Protein AF-A0AAJ0CHD8-F1 (afdb_monomer_lite)

Organism: NCBI:txid1105319

Secondary structure (DSSP, 8-state):
----------------------------------SEEEE--EETTEE--EEEEHHHHHHHHHHHHHS--STTSPPPTT--SEEEP-TT-----STTTSSSPPEEEEE-PPTT------TTS-GGG-TT----EEEEEEE-SS-TT-EEEEEEEEEEEE-TT--EEEEEEE--

Radius of gyration: 28.27 Å; chains: 1; bounding box: 37×67×105 Å

Sequence (172 aa):
MKFLNTLAIFVALSLPALATPIESQDAISLEERTHFVTCKPKLNGKEKHFKVDLAFAQRQAEKAGKIPFGKGYETPKSGFPSRYHKGDHIRWGVHGCDTKSLQYQYPIYWDGKNNKWESDVAADKQKGGHTPLRVVFCKLGDSKKYLRFCGVMTYTEVNDKNEGSGAFVKCN

Foldseek 3Di:
DDDDDDDDDDDDDDDDPPDDDDDDDPPVPPPVPPQWFWAWADEVNHTDTFIAGPVQLVVLQLVQLPDDDDDPDDQFQQNPFDWDDCPLVDDLVDPPPNDPFTKTKDDAHGPPLPAGDDRNAHQCRGPSFDAQKIWMWTDDPPDSPDIGGRAMWGANHAYPRNDHDDGIDGTD

Structure (mmCIF, N/CA/C/O backbone):
data_AF-A0AAJ0CHD8-F1
#
_entry.id   AF-A0AAJ0CHD8-F1
#
loop_
_atom_site.group_PDB
_atom_site.id
_atom_site.type_symbol
_atom_site.label_atom_id
_atom_site.label_alt_id
_atom_site.label_comp_id
_atom_site.label_asym_id
_atom_site.label_entity_id
_atom_site.label_seq_id
_atom_site.pdbx_PDB_ins_code
_atom_site.Cartn_x
_atom_site.Cartn_y
_atom_site.Cartn_z
_atom_site.occupancy
_atom_site.B_iso_or_equiv
_atom_site.auth_seq_id
_atom_site.auth_comp_id
_atom_site.auth_asym_id
_atom_site.auth_atom_id
_atom_site.pdbx_PDB_model_num
ATOM 1 N N . MET A 1 1 ? -16.777 -42.918 -85.422 1.00 38.25 1 MET A N 1
ATOM 2 C CA . MET A 1 1 ? -16.151 -44.166 -84.924 1.00 38.25 1 MET A CA 1
ATOM 3 C C . MET A 1 1 ? -15.302 -43.749 -83.721 1.00 38.25 1 MET A C 1
ATOM 5 O O . MET A 1 1 ? -14.424 -42.932 -83.930 1.00 38.25 1 MET A O 1
ATOM 9 N N . LYS A 1 2 ? -15.716 -43.923 -82.448 1.00 33.59 2 LYS A N 1
ATOM 10 C CA . LYS A 1 2 ? -15.694 -45.155 -81.606 1.00 33.59 2 LYS A CA 1
ATOM 11 C C . LYS A 1 2 ? -14.361 -45.915 -81.792 1.00 33.59 2 LYS A C 1
ATOM 13 O O . LYS A 1 2 ? -14.061 -46.216 -82.937 1.00 33.59 2 LYS A O 1
ATOM 18 N N . PHE A 1 3 ? -13.511 -46.224 -80.808 1.00 38.31 3 PHE A N 1
ATOM 19 C CA . PHE A 1 3 ? -13.647 -46.623 -79.391 1.00 38.31 3 PHE A CA 1
ATOM 20 C C . PHE A 1 3 ? -12.363 -46.196 -78.625 1.00 38.31 3 PHE A C 1
ATOM 22 O O . PHE A 1 3 ? -11.291 -46.211 -79.217 1.00 38.31 3 PHE A O 1
ATOM 29 N N . LEU A 1 4 ? -12.422 -45.595 -77.427 1.00 49.25 4 LEU A N 1
ATOM 30 C CA . LEU A 1 4 ? -12.416 -46.221 -76.085 1.00 49.25 4 LEU A CA 1
ATOM 31 C C . LEU A 1 4 ? -11.316 -47.276 -75.860 1.00 49.25 4 LEU A C 1
ATOM 33 O O . LEU A 1 4 ? -11.405 -48.371 -76.401 1.00 49.25 4 LEU A O 1
ATOM 37 N N . ASN A 1 5 ? -10.378 -46.987 -74.948 1.00 44.81 5 ASN A N 1
ATOM 38 C CA . ASN A 1 5 ? -9.978 -47.980 -73.953 1.00 44.81 5 ASN A CA 1
ATOM 39 C C . ASN A 1 5 ? -9.576 -47.320 -72.625 1.00 44.81 5 ASN A C 1
ATOM 41 O O . ASN A 1 5 ? -8.656 -46.510 -72.541 1.00 44.81 5 ASN A O 1
ATOM 45 N N . THR A 1 6 ? -10.357 -47.671 -71.612 1.00 50.22 6 THR A N 1
ATOM 46 C CA . THR A 1 6 ? -10.391 -47.178 -70.238 1.00 50.22 6 THR A CA 1
ATOM 47 C C . THR A 1 6 ? -9.503 -48.071 -69.375 1.00 50.22 6 THR A C 1
ATOM 49 O O . THR A 1 6 ? -9.638 -49.290 -69.446 1.00 50.22 6 THR A O 1
ATOM 52 N N . LEU A 1 7 ? -8.647 -47.503 -68.522 1.00 47.59 7 LEU A N 1
ATOM 53 C CA . LEU A 1 7 ? -7.997 -48.257 -67.447 1.00 47.59 7 LEU A CA 1
ATOM 54 C C . LEU A 1 7 ? -8.641 -47.850 -66.117 1.00 47.59 7 LEU A C 1
ATOM 56 O O . LEU A 1 7 ? -8.466 -46.729 -65.646 1.00 47.59 7 LEU A O 1
ATOM 60 N N . ALA A 1 8 ? -9.439 -48.754 -65.552 1.00 49.22 8 ALA A N 1
ATOM 61 C CA . ALA A 1 8 ? -10.037 -48.615 -64.232 1.00 49.22 8 ALA A CA 1
ATOM 62 C C . ALA A 1 8 ? -9.062 -49.164 -63.183 1.00 49.22 8 ALA A C 1
ATOM 64 O O . ALA A 1 8 ? -8.691 -50.335 -63.235 1.00 49.22 8 ALA A O 1
ATOM 65 N N . ILE A 1 9 ? -8.652 -48.326 -62.232 1.00 54.56 9 ILE A N 1
ATOM 66 C CA . ILE A 1 9 ? -7.873 -48.747 -61.067 1.00 54.56 9 ILE A CA 1
ATOM 67 C C . ILE A 1 9 ? -8.848 -48.887 -59.895 1.00 54.56 9 ILE A C 1
ATOM 69 O O . ILE A 1 9 ? -9.412 -47.904 -59.421 1.00 54.56 9 ILE A O 1
ATOM 73 N N . PHE A 1 10 ? -9.047 -50.125 -59.443 1.00 44.97 10 PHE A N 1
ATOM 74 C CA . PHE A 1 10 ? -9.648 -50.444 -58.150 1.00 44.97 10 PHE A CA 1
ATOM 75 C C . PHE A 1 10 ? -8.590 -50.233 -57.059 1.00 44.97 10 PHE A C 1
ATOM 77 O O . PHE A 1 10 ? -7.569 -50.918 -57.065 1.00 44.97 10 PHE A O 1
ATOM 84 N N . VAL A 1 11 ? -8.841 -49.341 -56.098 1.00 52.56 11 VAL A N 1
ATOM 85 C CA . VAL A 1 11 ? -8.155 -49.374 -54.797 1.00 52.56 11 VAL A CA 1
ATOM 86 C C . VAL A 1 11 ? -9.203 -49.545 -53.709 1.00 52.56 11 VAL A C 1
ATOM 88 O O . VAL A 1 11 ? -10.196 -48.824 -53.647 1.00 52.56 11 VAL A O 1
ATOM 91 N N . ALA A 1 12 ? -8.974 -50.581 -52.910 1.00 50.16 12 ALA A N 1
ATOM 92 C CA . ALA A 1 12 ? -9.818 -51.069 -51.841 1.00 50.16 12 ALA A CA 1
ATOM 93 C C . ALA A 1 12 ? -9.919 -50.100 -50.650 1.00 50.16 12 ALA A C 1
ATOM 95 O O . ALA A 1 12 ? -9.017 -49.314 -50.368 1.00 50.16 12 ALA A O 1
ATOM 96 N N . LEU A 1 13 ? -11.043 -50.230 -49.946 1.00 51.62 13 LEU A N 1
ATOM 97 C CA . LEU A 1 13 ? -11.404 -49.582 -48.690 1.00 51.62 13 LEU A CA 1
ATOM 98 C C . LEU A 1 13 ? -10.359 -49.764 -47.580 1.00 51.62 13 LEU A C 1
ATOM 100 O O . LEU A 1 13 ? -9.977 -50.885 -47.251 1.00 51.62 13 LEU A O 1
ATOM 104 N N . SER A 1 14 ? -10.077 -48.674 -46.873 1.00 51.19 14 SER A N 1
ATOM 105 C CA . SER A 1 14 ? -9.854 -48.697 -45.427 1.00 51.19 14 SER A CA 1
ATOM 106 C C . SER A 1 14 ? -10.392 -47.395 -44.826 1.00 51.19 14 SER A C 1
ATOM 108 O O . SER A 1 14 ? -9.889 -46.306 -45.082 1.00 51.19 14 SER A O 1
ATOM 110 N N . LEU A 1 15 ? -11.481 -47.499 -44.062 1.00 57.16 15 LEU A N 1
ATOM 111 C CA . LEU A 1 15 ? -11.950 -46.427 -43.185 1.00 57.16 15 LEU A CA 1
ATOM 112 C C . LEU A 1 15 ? -11.022 -46.371 -41.966 1.00 57.16 15 LEU A C 1
ATOM 114 O O . LEU A 1 15 ? -10.934 -47.370 -41.250 1.00 57.16 15 LEU A O 1
ATOM 118 N N . PRO A 1 16 ? -10.435 -45.221 -41.618 1.00 54.66 16 PRO A N 1
ATOM 119 C CA . PRO A 1 16 ? -10.231 -44.888 -40.228 1.00 54.66 16 PRO A CA 1
ATOM 120 C C . PRO A 1 16 ? -11.536 -44.264 -39.732 1.00 54.66 16 PRO A C 1
ATOM 122 O O . PRO A 1 16 ? -11.879 -43.131 -40.075 1.00 54.66 16 PRO A O 1
ATOM 125 N N . ALA A 1 17 ? -12.272 -45.019 -38.917 1.00 56.25 17 ALA A N 1
ATOM 126 C CA . ALA A 1 17 ? -13.193 -44.440 -37.956 1.00 56.25 17 ALA A CA 1
ATOM 127 C C . ALA A 1 17 ? -12.373 -43.510 -37.050 1.00 56.25 17 ALA A C 1
ATOM 129 O O . ALA A 1 17 ? -11.727 -43.962 -36.105 1.00 56.25 17 ALA A O 1
ATOM 130 N N . LEU A 1 18 ? -12.335 -42.217 -37.370 1.00 50.53 18 LEU A N 1
ATOM 131 C CA . LEU A 1 18 ? -11.818 -41.227 -36.440 1.00 50.53 18 LEU A CA 1
ATOM 132 C C . LEU A 1 18 ? -12.895 -41.008 -35.389 1.00 50.53 18 LEU A C 1
ATOM 134 O O . LEU A 1 18 ? -13.858 -40.267 -35.577 1.00 50.53 18 LEU A O 1
ATOM 138 N N . ALA A 1 19 ? -12.716 -41.759 -34.306 1.00 54.00 19 ALA A N 1
ATOM 139 C CA . ALA A 1 19 ? -13.346 -41.555 -33.025 1.00 54.00 19 ALA A CA 1
ATOM 140 C C . ALA A 1 19 ?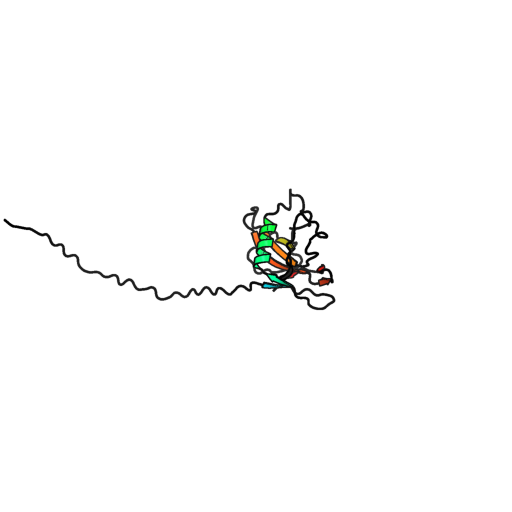 -13.407 -40.056 -32.704 1.00 54.00 19 ALA A C 1
ATOM 142 O O . ALA A 1 19 ? -12.397 -39.352 -32.690 1.00 54.00 19 ALA A O 1
ATOM 143 N N . THR A 1 20 ? -14.619 -39.581 -32.441 1.00 51.31 20 THR A N 1
ATOM 144 C CA . THR A 1 20 ? -14.853 -38.344 -31.705 1.00 51.31 20 THR A CA 1
ATOM 145 C C . THR A 1 20 ? -14.074 -38.406 -30.390 1.00 51.31 20 THR A C 1
ATOM 147 O O . THR A 1 20 ? -14.227 -39.398 -29.670 1.00 51.31 20 THR A O 1
ATOM 150 N N . PRO A 1 21 ? -13.291 -37.385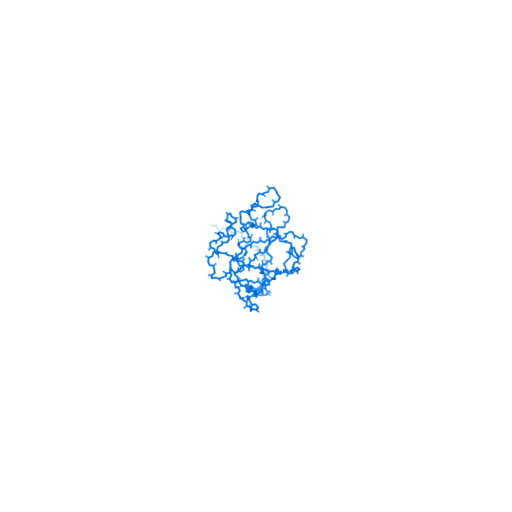 -30.009 1.00 47.31 21 PRO A N 1
ATOM 151 C CA . PRO A 1 21 ? -12.867 -37.282 -28.629 1.00 47.31 21 PRO A CA 1
ATOM 152 C C . PRO A 1 21 ? -14.097 -36.895 -27.802 1.00 47.31 21 PRO A C 1
ATOM 154 O O . PRO A 1 21 ? -14.549 -35.751 -27.821 1.00 47.31 21 PRO A O 1
ATOM 157 N N . ILE A 1 22 ? -14.662 -37.885 -27.111 1.00 46.78 22 ILE A N 1
ATOM 158 C CA . ILE A 1 22 ? -15.452 -37.650 -25.909 1.00 46.78 22 ILE A CA 1
ATOM 159 C C . ILE A 1 22 ? -14.440 -37.410 -24.787 1.00 46.78 22 ILE A C 1
ATOM 161 O O . ILE A 1 22 ? -13.652 -38.289 -24.458 1.00 46.78 22 ILE A O 1
ATOM 165 N N . GLU A 1 23 ? -14.496 -36.189 -24.261 1.00 47.12 23 GLU A N 1
ATOM 166 C CA . GLU A 1 23 ? -14.253 -35.844 -22.861 1.00 47.12 23 GLU A CA 1
ATOM 167 C C . GLU A 1 23 ? -12.850 -36.128 -22.293 1.00 47.12 23 GLU A C 1
ATOM 169 O O . GLU A 1 23 ? -12.541 -37.202 -21.788 1.00 47.12 23 GLU A O 1
ATOM 174 N N . SER A 1 24 ? -12.036 -35.075 -22.218 1.00 42.00 24 SER A N 1
ATOM 175 C CA . SER A 1 24 ? -11.289 -34.833 -20.986 1.00 42.00 24 SER A CA 1
ATOM 176 C C . SER A 1 24 ? -11.805 -33.538 -20.380 1.00 42.00 24 SER A C 1
ATOM 178 O O . SER A 1 24 ? -11.574 -32.443 -20.896 1.00 42.00 24 SER A O 1
ATOM 180 N N . GLN A 1 25 ? -12.546 -33.708 -19.292 1.00 49.00 25 GLN A N 1
ATOM 181 C CA . GLN A 1 25 ? -12.747 -32.711 -18.260 1.00 49.00 25 GLN A CA 1
ATOM 182 C C . GLN A 1 25 ? -11.391 -32.114 -17.882 1.00 49.00 25 GLN A C 1
ATOM 184 O O . GLN A 1 25 ? -10.663 -32.672 -17.077 1.00 49.00 25 GLN A O 1
ATOM 189 N N . ASP A 1 26 ? -11.085 -30.955 -18.438 1.00 38.25 26 ASP A N 1
ATOM 190 C CA . ASP A 1 26 ? -10.488 -29.897 -17.646 1.00 38.25 26 ASP A CA 1
ATOM 191 C C . ASP A 1 26 ? -11.514 -28.773 -17.641 1.00 38.25 26 ASP A C 1
ATOM 193 O O . ASP A 1 26 ? -11.373 -27.724 -18.271 1.00 38.25 26 ASP A O 1
ATOM 197 N N . ALA A 1 27 ? -12.585 -29.003 -16.878 1.00 42.91 27 ALA A N 1
ATOM 198 C CA . ALA A 1 27 ? -13.131 -27.914 -16.099 1.00 42.91 27 ALA A CA 1
ATOM 199 C C . ALA A 1 27 ? -11.975 -27.439 -15.214 1.00 42.91 27 ALA A C 1
ATOM 201 O O . ALA A 1 27 ? -11.823 -27.861 -14.069 1.00 42.91 27 ALA A O 1
ATOM 202 N N . ILE A 1 28 ? -11.122 -26.578 -15.777 1.00 41.75 28 ILE A N 1
ATOM 203 C CA . ILE A 1 28 ? -10.389 -25.608 -14.994 1.00 41.75 28 ILE A CA 1
ATOM 204 C C . ILE A 1 28 ? -11.514 -24.926 -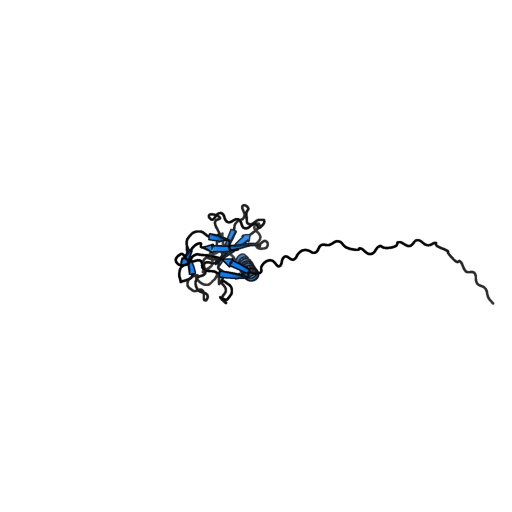14.246 1.00 41.75 28 ILE A C 1
ATOM 206 O O . ILE A 1 28 ? -12.259 -24.125 -14.813 1.00 41.75 28 ILE A O 1
ATOM 210 N N . SER A 1 29 ? -11.696 -25.344 -12.998 1.00 41.22 29 SER A N 1
ATOM 211 C CA . SER A 1 29 ? -12.345 -24.540 -11.999 1.00 41.22 29 SER A CA 1
ATOM 212 C C . SER A 1 29 ? -11.584 -23.224 -12.061 1.00 41.22 29 SER A C 1
ATOM 214 O O . SER A 1 29 ? -10.520 -23.057 -11.462 1.00 41.22 29 SER A O 1
ATOM 216 N N . LEU A 1 30 ? -12.085 -22.296 -12.879 1.00 42.81 30 LEU A N 1
ATOM 217 C CA . LEU A 1 30 ? -12.021 -20.884 -12.597 1.00 42.81 30 LEU A CA 1
ATOM 218 C C . LEU A 1 30 ? -12.770 -20.769 -11.275 1.00 42.81 30 LEU A C 1
ATOM 220 O O . LEU A 1 30 ? -13.922 -20.352 -11.237 1.00 42.81 30 LEU A O 1
ATOM 224 N N . GLU A 1 31 ? -12.119 -21.203 -10.189 1.00 43.31 31 GLU A N 1
ATOM 225 C CA . GLU A 1 31 ? -12.363 -20.636 -8.887 1.00 43.31 31 GLU A CA 1
ATOM 226 C C . GLU A 1 31 ? -12.341 -19.149 -9.170 1.00 43.31 31 GLU A C 1
ATOM 228 O O . GLU A 1 31 ? -11.322 -18.597 -9.607 1.00 43.31 31 GLU A O 1
ATOM 233 N N . GLU A 1 32 ? -13.518 -18.548 -9.072 1.00 47.03 32 GLU A N 1
ATOM 234 C CA . GLU A 1 32 ? -13.712 -17.123 -9.113 1.00 47.03 32 GLU A CA 1
ATOM 235 C C . GLU A 1 32 ? -12.842 -16.580 -7.987 1.00 47.03 32 GLU A C 1
ATOM 237 O O . GLU A 1 32 ? -13.242 -16.534 -6.825 1.00 47.03 32 GLU A O 1
ATOM 242 N N . ARG A 1 33 ? -11.573 -16.307 -8.317 1.00 56.75 33 ARG A N 1
ATOM 243 C CA . ARG A 1 33 ? -10.583 -15.803 -7.380 1.00 56.75 33 ARG A CA 1
ATOM 244 C C . ARG A 1 33 ? -11.217 -14.559 -6.816 1.00 56.75 33 ARG A C 1
ATOM 246 O O . ARG A 1 33 ? -11.473 -13.622 -7.571 1.00 56.75 33 ARG A O 1
ATOM 253 N N . THR A 1 34 ? -11.532 -14.599 -5.527 1.00 59.62 34 THR A N 1
ATOM 254 C CA . THR A 1 34 ? -12.242 -13.541 -4.825 1.00 59.62 34 THR A CA 1
ATOM 255 C C . THR A 1 34 ? -11.652 -12.208 -5.253 1.00 59.62 34 THR A C 1
ATOM 257 O O . THR A 1 34 ? -10.489 -11.913 -4.989 1.00 59.62 34 THR A O 1
ATOM 260 N N . HIS A 1 35 ? -12.445 -11.409 -5.971 1.00 85.88 35 HIS A N 1
ATOM 261 C CA . HIS A 1 35 ? -11.989 -10.139 -6.540 1.00 85.88 35 HIS A CA 1
ATOM 262 C C . HIS A 1 35 ? -11.529 -9.159 -5.453 1.00 85.88 35 HIS A C 1
ATOM 264 O O . HIS A 1 35 ? -10.831 -8.187 -5.736 1.00 85.88 35 HIS A O 1
ATOM 270 N N . PHE A 1 36 ? -11.907 -9.428 -4.202 1.00 94.81 36 PHE A N 1
ATOM 271 C CA . PHE A 1 36 ? -11.650 -8.584 -3.059 1.00 94.81 36 PHE A CA 1
ATOM 272 C C . PHE A 1 36 ? -10.999 -9.349 -1.912 1.00 94.81 36 PHE A C 1
ATOM 274 O O . PHE A 1 36 ? -11.324 -10.507 -1.667 1.00 94.81 36 PHE A O 1
ATOM 281 N N . VAL A 1 37 ? -10.163 -8.641 -1.157 1.00 96.25 37 VAL A N 1
ATOM 282 C CA . VAL A 1 37 ? -9.711 -9.036 0.185 1.00 96.25 37 VAL A CA 1
ATOM 283 C C . VAL A 1 37 ? -10.196 -8.022 1.209 1.00 96.25 37 VAL A C 1
ATOM 285 O O . VAL A 1 37 ? -10.467 -6.863 0.879 1.00 96.25 37 VAL A O 1
ATOM 288 N N . THR A 1 38 ? -10.278 -8.437 2.464 1.00 97.75 38 THR A N 1
ATOM 289 C CA . THR A 1 38 ? -10.630 -7.588 3.596 1.00 97.75 38 THR A CA 1
ATOM 290 C C . THR A 1 38 ? -9.434 -7.440 4.528 1.00 97.75 38 THR A C 1
ATOM 292 O O . THR A 1 38 ? -8.913 -8.397 5.100 1.00 97.75 38 THR A O 1
ATOM 295 N N . CYS A 1 39 ? -8.999 -6.201 4.714 1.00 98.06 39 CYS A N 1
ATOM 296 C CA . CYS A 1 39 ? -7.999 -5.840 5.706 1.00 98.06 39 CYS A CA 1
ATOM 297 C C . CYS A 1 39 ? -8.702 -5.460 7.012 1.00 98.06 39 CYS A C 1
ATOM 299 O O . CYS A 1 39 ? -9.652 -4.672 6.991 1.00 98.06 39 CYS A O 1
ATOM 301 N N . LYS A 1 40 ? -8.233 -6.012 8.134 1.00 97.81 40 LYS A N 1
ATOM 302 C CA . LYS A 1 40 ? -8.906 -5.928 9.438 1.00 97.81 40 LYS A CA 1
ATOM 303 C C . LYS A 1 40 ? -8.007 -5.330 10.530 1.00 97.81 40 LYS A C 1
ATOM 305 O O . LYS A 1 40 ? -7.647 -6.038 11.469 1.00 97.81 40 LYS A O 1
ATOM 310 N N . PRO A 1 41 ? -7.571 -4.065 10.407 1.00 97.81 41 PRO A N 1
ATOM 311 C CA . PRO A 1 41 ? -6.887 -3.403 11.507 1.00 97.81 41 PRO A CA 1
ATOM 312 C C . PRO A 1 41 ? -7.845 -3.131 12.668 1.00 97.81 41 PRO A C 1
ATOM 314 O O . PRO A 1 41 ? -9.069 -3.114 12.506 1.00 97.81 41 PRO A O 1
ATOM 317 N N . LYS A 1 42 ? -7.283 -2.832 13.832 1.00 98.12 42 LYS A N 1
ATOM 318 C CA . LYS A 1 42 ? -8.020 -2.300 14.974 1.00 98.12 42 LYS A CA 1
ATOM 319 C C . LYS A 1 42 ? -8.012 -0.771 14.952 1.00 98.12 42 LYS A C 1
ATOM 321 O O . LYS A 1 42 ? -6.987 -0.147 14.715 1.00 98.12 42 LYS A O 1
ATOM 326 N N . LEU A 1 43 ? -9.174 -0.175 15.187 1.00 96.69 43 LEU A N 1
ATOM 327 C CA . LEU A 1 43 ? -9.378 1.241 15.464 1.00 96.69 43 LEU A CA 1
ATOM 328 C C . LEU A 1 43 ? -9.903 1.354 16.891 1.00 96.69 43 LEU A C 1
ATOM 330 O O . LEU A 1 43 ? -11.006 0.885 17.179 1.00 96.69 43 LEU A O 1
ATOM 334 N N . ASN A 1 44 ? -9.125 1.964 17.785 1.00 91.62 44 ASN A N 1
ATOM 335 C CA . ASN A 1 44 ? -9.494 2.121 19.197 1.00 91.62 44 ASN A CA 1
ATOM 336 C C . ASN A 1 44 ? -9.928 0.780 19.832 1.00 91.62 44 ASN A C 1
ATOM 338 O O . ASN A 1 44 ? -10.952 0.687 20.509 1.00 91.62 44 ASN A O 1
ATOM 342 N N . GLY A 1 45 ? -9.182 -0.290 19.530 1.00 90.44 45 GLY A N 1
ATOM 343 C CA . GLY A 1 45 ? -9.445 -1.652 20.006 1.00 90.44 45 GLY A CA 1
ATOM 344 C C . GLY A 1 45 ? -10.570 -2.409 19.288 1.00 90.44 45 GLY A C 1
ATOM 345 O O . GLY A 1 45 ? -10.744 -3.600 19.546 1.00 90.44 45 GLY A O 1
ATOM 346 N N . LYS A 1 46 ? -11.313 -1.774 18.373 1.00 96.00 46 LYS A N 1
ATOM 347 C CA . LYS A 1 46 ? -12.390 -2.408 17.594 1.00 96.00 46 LYS A CA 1
ATOM 348 C C . LYS A 1 46 ? -11.933 -2.738 16.181 1.00 96.00 46 LYS A C 1
ATOM 350 O O . LYS A 1 46 ? -11.245 -1.944 15.554 1.00 96.00 46 LYS A O 1
ATOM 355 N N . GLU A 1 47 ? -12.343 -3.886 15.656 1.00 97.00 47 GLU A N 1
ATOM 356 C CA . GLU A 1 47 ? -12.029 -4.259 14.275 1.00 97.00 47 GLU A CA 1
ATOM 357 C C . GLU A 1 47 ? -12.680 -3.277 13.283 1.00 97.00 47 GLU A C 1
ATOM 359 O O . GLU A 1 47 ? -13.871 -2.976 13.372 1.00 97.00 47 GLU A O 1
ATOM 364 N N . LYS A 1 48 ? -11.888 -2.773 12.335 1.00 96.50 48 LYS A N 1
ATOM 365 C CA . LYS A 1 48 ? -12.319 -1.923 11.221 1.00 96.50 48 LYS A CA 1
ATOM 366 C C . LYS A 1 48 ? -12.062 -2.661 9.920 1.00 96.50 48 LYS A C 1
ATOM 368 O O . LYS A 1 48 ? -11.022 -3.287 9.770 1.00 96.50 48 LYS A O 1
ATOM 373 N N . HIS A 1 49 ? -12.988 -2.593 8.968 1.00 97.06 49 HIS A N 1
ATOM 374 C CA . HIS A 1 49 ? -12.866 -3.334 7.710 1.00 97.06 49 HIS A CA 1
ATOM 375 C C . HIS A 1 49 ? -12.535 -2.405 6.555 1.00 97.06 49 HIS A C 1
ATOM 377 O O . HIS A 1 49 ? -13.238 -1.428 6.301 1.00 97.06 49 HIS A O 1
ATOM 383 N N . PHE A 1 50 ? -11.486 -2.752 5.820 1.00 97.56 50 PHE A N 1
ATOM 384 C CA . PHE A 1 50 ? -11.177 -2.152 4.533 1.00 97.56 50 PHE A CA 1
ATOM 385 C C . PHE A 1 50 ? -11.277 -3.222 3.453 1.00 97.56 50 PHE A C 1
ATOM 387 O O . PHE A 1 50 ? -10.462 -4.142 3.407 1.00 97.56 50 PHE A O 1
ATOM 394 N N . LYS A 1 51 ? -12.271 -3.094 2.577 1.00 97.56 51 LYS A N 1
ATOM 395 C CA . LYS A 1 51 ? -12.427 -3.957 1.404 1.00 97.56 51 LYS A CA 1
ATOM 396 C C . LYS A 1 51 ? -11.494 -3.476 0.296 1.00 97.56 51 LYS A C 1
ATOM 398 O O . LYS A 1 51 ? -11.442 -2.283 0.026 1.00 97.56 51 LYS A O 1
ATOM 403 N N . VAL A 1 52 ? -10.753 -4.363 -0.352 1.00 97.69 52 VAL A N 1
ATOM 404 C CA . VAL A 1 52 ? -9.757 -3.994 -1.368 1.00 97.69 52 VAL A CA 1
ATOM 405 C C . VAL A 1 52 ? -9.957 -4.830 -2.616 1.00 97.69 52 VAL A C 1
ATOM 407 O O . VAL A 1 52 ? -9.877 -6.047 -2.534 1.00 97.69 52 VAL A O 1
ATOM 410 N N . ASP A 1 53 ? -10.160 -4.176 -3.761 1.00 96.00 53 ASP A N 1
ATOM 411 C CA . ASP A 1 53 ? -10.137 -4.815 -5.082 1.00 96.00 53 ASP A CA 1
ATOM 412 C C . ASP A 1 53 ? -8.698 -5.255 -5.419 1.00 96.00 53 ASP A C 1
ATOM 414 O O . ASP A 1 53 ? -7.784 -4.427 -5.541 1.00 96.00 53 ASP A O 1
ATOM 418 N N . LEU A 1 54 ? -8.489 -6.565 -5.568 1.00 95.19 54 LEU A N 1
ATOM 419 C CA . LEU A 1 54 ? -7.189 -7.149 -5.892 1.00 95.19 54 LEU A CA 1
ATOM 420 C C . LEU A 1 54 ? -6.707 -6.765 -7.292 1.00 95.19 54 LEU A C 1
ATOM 422 O O . LEU A 1 54 ? -5.509 -6.541 -7.475 1.00 95.19 54 LEU A O 1
ATOM 426 N N . ALA A 1 55 ? -7.604 -6.625 -8.269 1.00 93.94 55 ALA A N 1
ATOM 427 C CA . ALA A 1 55 ? -7.236 -6.188 -9.610 1.00 93.94 55 ALA A CA 1
ATOM 428 C C . ALA A 1 55 ? -6.763 -4.728 -9.585 1.00 93.94 55 ALA A C 1
ATOM 430 O O . ALA A 1 55 ? -5.769 -4.376 -10.229 1.00 93.94 55 ALA A O 1
ATOM 431 N N . PHE A 1 56 ? -7.424 -3.869 -8.805 1.00 94.69 56 PHE A N 1
ATOM 432 C CA . PHE A 1 56 ? -6.939 -2.512 -8.556 1.00 94.69 56 PHE A CA 1
ATOM 433 C C . PHE A 1 56 ? -5.571 -2.511 -7.868 1.00 94.69 56 PHE A C 1
ATOM 435 O O . PHE A 1 56 ? -4.658 -1.834 -8.352 1.00 94.69 56 PHE A O 1
ATOM 442 N N . ALA A 1 57 ? -5.405 -3.281 -6.791 1.00 96.44 57 ALA A N 1
ATOM 443 C CA . ALA A 1 57 ? -4.142 -3.376 -6.064 1.00 96.44 57 ALA A CA 1
ATOM 444 C C . ALA A 1 57 ? -2.997 -3.852 -6.973 1.00 96.44 57 ALA A C 1
ATOM 446 O O . ALA A 1 57 ? -1.921 -3.249 -6.978 1.00 96.44 57 ALA A O 1
ATOM 447 N N . GLN A 1 58 ? -3.241 -4.865 -7.807 1.00 95.19 58 GLN A N 1
ATOM 448 C CA . GLN A 1 58 ? -2.271 -5.353 -8.782 1.00 95.19 58 GLN A CA 1
ATOM 449 C C . GLN A 1 58 ? -1.881 -4.264 -9.792 1.00 95.19 58 GLN A C 1
ATOM 451 O O . GLN A 1 58 ? -0.690 -4.024 -9.992 1.00 95.19 58 GLN A O 1
ATOM 456 N N . ARG A 1 59 ? -2.848 -3.527 -10.359 1.00 94.56 59 ARG A N 1
ATOM 457 C CA . ARG A 1 59 ? -2.552 -2.393 -11.258 1.00 94.56 59 ARG A CA 1
ATOM 458 C C . ARG A 1 59 ? -1.718 -1.309 -10.568 1.00 94.56 59 ARG A C 1
ATOM 460 O O . ARG A 1 59 ? -0.835 -0.726 -11.199 1.00 94.56 59 ARG A O 1
ATOM 467 N N . GLN A 1 60 ? -1.969 -1.031 -9.284 1.00 95.88 60 GLN A N 1
ATOM 468 C CA . GLN A 1 60 ? -1.146 -0.087 -8.518 1.00 95.88 60 GLN A CA 1
ATOM 469 C C . GLN A 1 60 ? 0.282 -0.613 -8.319 1.00 95.88 60 GLN A C 1
ATOM 471 O O . GLN A 1 60 ? 1.226 0.150 -8.505 1.00 95.88 60 GLN A O 1
ATOM 476 N N . ALA A 1 61 ? 0.466 -1.902 -8.019 1.00 94.50 61 ALA A N 1
ATOM 477 C CA . ALA A 1 61 ? 1.793 -2.512 -7.910 1.00 94.50 61 ALA A CA 1
ATOM 478 C C . ALA A 1 61 ? 2.568 -2.478 -9.234 1.00 94.50 61 ALA A C 1
ATOM 480 O O . ALA A 1 61 ? 3.753 -2.148 -9.252 1.00 94.50 61 ALA A O 1
ATOM 481 N N . GLU A 1 62 ? 1.906 -2.770 -10.353 1.00 92.94 62 GLU A N 1
ATOM 482 C CA . GLU A 1 62 ? 2.507 -2.700 -11.688 1.00 92.94 62 GLU A CA 1
ATOM 483 C C . GLU A 1 62 ? 2.923 -1.271 -12.049 1.00 92.94 62 GLU A C 1
ATOM 485 O O . GLU A 1 62 ? 4.026 -1.056 -12.559 1.00 92.94 62 GLU A O 1
ATOM 490 N N . LYS A 1 63 ? 2.071 -0.279 -11.756 1.00 92.75 63 LYS A N 1
ATOM 491 C CA . LYS A 1 63 ? 2.409 1.140 -11.932 1.00 92.75 63 LYS A CA 1
ATOM 492 C C . LYS A 1 63 ? 3.594 1.523 -11.046 1.00 92.75 63 LYS A C 1
ATOM 494 O O . LYS A 1 63 ? 4.548 2.122 -11.538 1.00 92.75 63 LYS A O 1
ATOM 499 N N . ALA A 1 64 ? 3.564 1.134 -9.774 1.00 93.00 64 ALA A N 1
ATOM 500 C CA . ALA A 1 64 ? 4.617 1.436 -8.816 1.00 93.00 64 ALA A CA 1
ATOM 501 C C . ALA A 1 64 ? 5.959 0.809 -9.211 1.00 93.00 64 ALA A C 1
ATOM 503 O O . ALA A 1 64 ? 6.996 1.462 -9.153 1.00 93.00 64 ALA A O 1
ATOM 504 N N . GLY A 1 65 ? 5.961 -0.437 -9.683 1.00 90.19 65 GLY A N 1
ATOM 505 C CA . GLY A 1 65 ? 7.179 -1.131 -10.090 1.00 90.19 65 GLY A CA 1
ATOM 506 C C . GLY A 1 65 ? 7.880 -0.527 -11.313 1.00 90.19 65 GLY A C 1
ATOM 507 O O . GLY A 1 65 ? 9.082 -0.748 -11.479 1.00 90.19 65 GLY A O 1
ATOM 508 N N . LYS A 1 66 ? 7.163 0.261 -12.128 1.00 89.12 66 LYS A N 1
ATOM 509 C CA . LYS A 1 66 ? 7.716 1.023 -13.263 1.00 89.12 66 LYS A CA 1
ATOM 510 C C . LYS A 1 66 ? 8.382 2.335 -12.842 1.00 89.12 66 LYS A C 1
ATOM 512 O O . LYS A 1 66 ? 9.181 2.869 -13.612 1.00 89.12 66 LYS A O 1
ATOM 517 N N . ILE A 1 67 ? 8.086 2.840 -11.642 1.00 89.38 67 ILE A N 1
ATOM 518 C CA . ILE A 1 67 ? 8.709 4.056 -11.117 1.00 89.38 67 ILE A CA 1
ATOM 519 C C . ILE A 1 67 ? 10.217 3.795 -10.940 1.00 89.38 67 ILE A C 1
ATOM 521 O O . ILE A 1 67 ? 10.611 2.710 -10.498 1.00 89.38 67 ILE A O 1
ATOM 525 N N . PRO A 1 68 ? 11.092 4.743 -11.302 1.00 84.50 68 PRO A N 1
ATOM 526 C CA . PRO A 1 68 ? 12.500 4.680 -10.934 1.00 84.50 68 PRO A CA 1
ATOM 527 C C . PRO A 1 68 ? 12.659 4.969 -9.432 1.00 84.50 68 PRO A C 1
ATOM 529 O O . PRO A 1 68 ? 12.306 6.047 -8.973 1.00 84.50 68 PRO A O 1
ATOM 532 N N . PHE A 1 69 ? 13.140 3.996 -8.656 1.00 81.50 69 PHE A N 1
ATOM 533 C CA . PHE A 1 69 ? 13.396 4.140 -7.218 1.00 81.50 69 PHE A CA 1
ATOM 534 C C . PHE A 1 69 ? 14.462 3.132 -6.759 1.00 81.50 69 PHE A C 1
ATOM 536 O O . PHE A 1 69 ? 14.608 2.060 -7.360 1.00 81.50 69 PHE A O 1
ATOM 543 N N . GLY A 1 70 ? 15.184 3.443 -5.679 1.00 73.94 70 GLY A N 1
ATOM 544 C CA . GLY A 1 70 ? 16.264 2.608 -5.139 1.00 73.94 70 GLY A CA 1
ATOM 545 C C . GLY A 1 70 ? 17.661 3.126 -5.498 1.00 73.94 70 GLY A C 1
ATOM 546 O O . GLY A 1 70 ? 17.841 4.312 -5.747 1.00 73.94 70 GLY A O 1
ATOM 547 N N . LYS A 1 71 ? 18.674 2.248 -5.494 1.00 70.44 71 LYS A N 1
ATOM 548 C CA . LYS A 1 71 ? 20.081 2.643 -5.693 1.00 70.44 71 LYS A CA 1
ATOM 549 C C . LYS A 1 71 ? 20.262 3.379 -7.029 1.00 70.44 71 LYS A C 1
ATOM 551 O O . LYS A 1 71 ? 19.958 2.819 -8.078 1.00 70.44 71 LYS A O 1
ATOM 556 N N . GLY A 1 72 ? 20.782 4.606 -6.968 1.00 76.44 72 GLY A N 1
ATOM 557 C CA . GLY A 1 72 ? 21.028 5.451 -8.143 1.00 76.44 72 GLY A CA 1
ATOM 558 C C . GLY A 1 72 ? 19.812 6.236 -8.646 1.00 76.44 72 GLY A C 1
ATOM 559 O O . GLY A 1 72 ? 19.911 6.873 -9.687 1.00 76.44 72 GLY A O 1
ATOM 560 N N . TYR A 1 73 ? 18.688 6.208 -7.925 1.00 80.50 73 TYR A N 1
ATOM 561 C CA . TYR A 1 73 ? 17.502 7.010 -8.221 1.00 80.50 73 TYR A CA 1
ATOM 562 C C . TYR A 1 73 ? 17.105 7.839 -7.004 1.00 80.50 73 TYR A C 1
ATOM 564 O O . TYR A 1 73 ? 17.267 7.400 -5.864 1.00 80.50 73 TYR A O 1
ATOM 572 N N . GLU A 1 74 ? 16.546 9.021 -7.249 1.00 85.25 74 GLU A N 1
ATOM 573 C CA . GLU A 1 74 ? 15.943 9.823 -6.191 1.00 85.25 74 GLU A CA 1
ATOM 574 C C . GLU A 1 74 ? 14.744 9.091 -5.580 1.00 85.25 74 GLU A C 1
ATOM 576 O O . GLU A 1 74 ? 13.968 8.419 -6.269 1.00 85.25 74 GLU A O 1
ATOM 581 N N . THR A 1 75 ? 14.589 9.214 -4.263 1.00 86.50 75 THR A N 1
ATOM 582 C CA . THR A 1 75 ? 13.396 8.717 -3.579 1.00 86.50 75 THR A CA 1
ATOM 583 C C . THR A 1 75 ? 12.188 9.532 -4.046 1.00 86.50 75 THR A C 1
ATOM 585 O O . THR A 1 75 ? 12.254 10.763 -4.023 1.00 86.50 75 THR A O 1
ATOM 588 N N . PRO A 1 76 ? 11.068 8.894 -4.437 1.00 92.56 76 PRO A N 1
ATOM 589 C CA . PRO A 1 76 ? 9.863 9.627 -4.806 1.00 92.56 76 PRO A CA 1
ATOM 590 C C . PRO A 1 76 ? 9.405 10.561 -3.680 1.00 92.56 76 PRO A C 1
ATOM 592 O O . PRO A 1 76 ? 9.533 10.216 -2.506 1.00 92.56 76 PRO A O 1
ATOM 595 N N . LYS A 1 77 ? 8.807 11.708 -4.022 1.00 94.81 77 LYS A N 1
ATOM 596 C CA . LYS A 1 77 ? 8.344 12.716 -3.044 1.00 94.81 77 LYS A CA 1
ATOM 597 C C . LYS A 1 77 ? 7.392 12.146 -1.989 1.00 94.81 77 LYS A C 1
ATOM 599 O O . LYS A 1 77 ? 7.408 12.585 -0.845 1.00 94.81 77 LYS A O 1
ATOM 604 N N . SER A 1 78 ? 6.583 11.155 -2.358 1.00 95.31 78 SER A N 1
ATOM 605 C CA . SER A 1 78 ? 5.684 10.462 -1.428 1.00 95.31 78 SER A CA 1
ATOM 606 C C . SER A 1 78 ? 6.394 9.529 -0.437 1.00 95.31 78 SER A C 1
ATOM 608 O O . SER A 1 78 ? 5.757 9.021 0.482 1.00 95.31 78 SER A O 1
ATOM 610 N N . GLY A 1 79 ? 7.678 9.236 -0.656 1.00 94.25 79 GLY A N 1
ATOM 611 C CA . GLY A 1 79 ? 8.424 8.171 0.014 1.00 94.25 79 GLY A CA 1
ATOM 612 C C . GLY A 1 79 ? 8.160 6.769 -0.548 1.00 94.25 79 GLY A C 1
ATOM 613 O O . GLY A 1 79 ? 8.765 5.810 -0.074 1.00 94.25 79 GLY A O 1
ATOM 614 N N . PHE A 1 80 ? 7.280 6.624 -1.549 1.00 95.06 80 PHE A N 1
ATOM 615 C CA . PHE A 1 80 ? 6.862 5.336 -2.107 1.00 95.06 80 PHE A CA 1
ATOM 616 C C . PHE A 1 80 ? 6.939 5.279 -3.643 1.00 95.06 80 PHE A C 1
ATOM 618 O O . PHE A 1 80 ? 6.701 6.286 -4.313 1.00 95.06 80 PHE A O 1
ATOM 625 N N . PRO A 1 81 ? 7.163 4.088 -4.234 1.00 93.69 81 PRO A N 1
ATOM 626 C CA . PRO A 1 81 ? 7.369 2.788 -3.580 1.00 93.69 81 PRO A CA 1
ATOM 627 C C . PRO A 1 81 ? 8.669 2.715 -2.776 1.00 93.69 81 PRO A C 1
ATOM 629 O O . PRO A 1 81 ? 9.663 3.353 -3.111 1.00 93.69 81 PRO A O 1
ATOM 632 N N . SER A 1 82 ? 8.647 1.921 -1.709 1.00 91.94 82 SER A N 1
ATOM 633 C CA . SER A 1 82 ? 9.786 1.733 -0.808 1.00 91.94 82 SER A CA 1
ATOM 634 C C . SER A 1 82 ? 10.040 0.256 -0.552 1.00 91.94 82 SER A C 1
ATOM 636 O O . SER A 1 82 ? 9.180 -0.596 -0.794 1.00 91.94 82 SER A O 1
ATOM 638 N N . ARG A 1 83 ? 11.254 -0.071 -0.103 1.00 90.69 83 ARG A N 1
ATOM 639 C CA . ARG A 1 83 ? 11.607 -1.442 0.271 1.00 90.69 83 ARG A CA 1
ATOM 640 C C . ARG A 1 83 ? 10.765 -1.869 1.471 1.00 90.69 83 ARG A C 1
ATOM 642 O O . ARG A 1 83 ? 10.670 -1.143 2.455 1.00 90.69 83 ARG A O 1
ATOM 649 N N . TYR A 1 84 ? 10.192 -3.062 1.386 1.00 90.69 84 TYR A N 1
ATOM 650 C CA . TYR A 1 84 ? 9.571 -3.724 2.520 1.00 90.69 84 TYR A CA 1
ATOM 651 C C . TYR A 1 84 ? 10.581 -4.693 3.140 1.00 90.69 84 TYR A C 1
ATOM 653 O O . TYR A 1 84 ? 11.120 -5.583 2.474 1.00 90.69 84 TYR A O 1
ATOM 661 N N . HIS A 1 85 ? 10.886 -4.474 4.414 1.00 82.31 85 HIS A N 1
ATOM 662 C CA . HIS A 1 85 ? 11.746 -5.351 5.195 1.00 82.31 85 HIS A CA 1
ATOM 663 C C . HIS A 1 85 ? 10.852 -6.417 5.830 1.00 82.31 85 HIS A C 1
ATOM 665 O O . HIS A 1 85 ? 9.930 -6.062 6.551 1.00 82.31 85 HIS A O 1
ATOM 671 N N . LYS A 1 86 ? 11.104 -7.704 5.552 1.00 71.75 86 LYS A N 1
ATOM 672 C CA . LYS A 1 86 ? 10.261 -8.854 5.952 1.00 71.75 86 LYS A CA 1
ATOM 673 C C . LYS A 1 86 ? 10.269 -9.150 7.469 1.00 71.75 86 LYS A C 1
ATOM 675 O O . LYS A 1 86 ? 10.343 -10.310 7.862 1.00 71.75 86 LYS A O 1
ATOM 680 N N . GLY A 1 87 ? 10.247 -8.122 8.316 1.00 78.75 87 GLY A N 1
ATOM 681 C CA . GLY A 1 87 ? 10.256 -8.243 9.774 1.00 78.75 87 GLY A CA 1
ATOM 682 C C . GLY A 1 87 ? 8.945 -8.780 10.348 1.00 78.75 87 GLY A C 1
ATOM 683 O O . GLY A 1 87 ? 8.963 -9.395 11.404 1.00 78.75 87 GLY A O 1
ATOM 684 N N . ASP A 1 88 ? 7.825 -8.625 9.636 1.00 86.44 88 ASP A N 1
ATOM 685 C CA . ASP A 1 88 ? 6.504 -9.051 10.126 1.00 86.44 88 ASP A CA 1
ATOM 686 C C . ASP A 1 88 ? 6.183 -10.534 9.846 1.00 86.44 88 ASP A C 1
ATOM 688 O O . ASP A 1 88 ? 5.068 -10.987 10.084 1.00 86.44 88 ASP A O 1
ATOM 692 N N . HIS A 1 89 ? 7.135 -11.304 9.300 1.00 87.62 89 HIS A N 1
ATOM 693 C CA . HIS A 1 89 ? 6.993 -12.743 9.019 1.00 87.62 89 HIS A CA 1
ATOM 694 C C . HIS A 1 89 ? 5.763 -13.143 8.173 1.00 87.62 89 HIS A C 1
ATOM 696 O O . HIS A 1 89 ? 5.315 -14.292 8.218 1.00 87.62 89 HIS A O 1
ATOM 702 N N . ILE A 1 90 ? 5.239 -12.226 7.351 1.00 92.00 90 ILE A N 1
ATOM 703 C CA . ILE A 1 90 ? 4.102 -12.494 6.463 1.00 92.00 90 ILE A CA 1
ATOM 704 C C . ILE A 1 90 ? 4.476 -13.562 5.427 1.00 92.00 90 ILE A C 1
ATOM 706 O O . ILE A 1 90 ? 5.418 -13.389 4.649 1.00 92.00 90 ILE A O 1
ATOM 710 N N . ARG A 1 91 ? 3.684 -14.641 5.382 1.00 92.62 91 ARG A N 1
ATOM 711 C CA . ARG A 1 91 ? 3.700 -15.631 4.298 1.00 92.62 91 ARG A CA 1
ATOM 712 C C . ARG A 1 91 ? 2.597 -15.311 3.297 1.00 92.62 91 ARG A C 1
ATOM 714 O O . ARG A 1 91 ? 1.407 -15.367 3.610 1.00 92.62 91 ARG A O 1
ATOM 721 N N . TRP A 1 92 ? 2.994 -14.968 2.083 1.00 92.12 92 TRP A N 1
ATOM 722 C CA . TRP A 1 92 ? 2.088 -14.598 1.006 1.00 92.12 92 TRP A CA 1
ATOM 723 C C . TRP A 1 92 ? 1.429 -15.824 0.378 1.00 92.12 92 TRP A C 1
ATOM 725 O O . TRP A 1 92 ? 0.270 -15.729 -0.023 1.00 92.12 92 TRP A O 1
ATOM 735 N N . GLY A 1 93 ? 2.118 -16.969 0.346 1.00 91.06 93 GLY A N 1
ATOM 736 C CA . GLY A 1 93 ? 1.687 -18.154 -0.399 1.00 91.06 93 GLY A CA 1
ATOM 737 C C . GLY A 1 93 ? 1.886 -17.991 -1.907 1.00 91.06 93 GLY A C 1
ATOM 738 O O . GLY A 1 93 ? 1.269 -18.695 -2.698 1.00 91.06 93 GLY A O 1
ATOM 739 N N . VAL A 1 94 ? 2.725 -17.033 -2.317 1.00 88.19 94 VAL A N 1
ATOM 740 C CA . VAL A 1 94 ? 2.984 -16.704 -3.721 1.00 88.19 94 VAL A CA 1
ATOM 741 C C . VAL A 1 94 ? 4.435 -17.028 -4.042 1.00 88.19 94 VAL A C 1
ATOM 743 O O . VAL A 1 94 ? 5.361 -16.547 -3.380 1.00 88.19 94 VAL A O 1
ATOM 746 N N . HIS A 1 95 ? 4.646 -17.833 -5.086 1.00 84.12 95 HIS A N 1
ATOM 747 C CA . HIS A 1 95 ? 5.986 -18.212 -5.520 1.00 84.12 95 HIS A CA 1
ATOM 748 C C . HIS A 1 95 ? 6.845 -16.972 -5.803 1.00 84.12 95 HIS A C 1
ATOM 750 O O . HIS A 1 95 ? 6.441 -16.051 -6.517 1.00 84.12 95 HIS A O 1
ATOM 756 N N . GLY A 1 96 ? 8.049 -16.954 -5.232 1.00 81.69 96 GLY A N 1
ATOM 757 C CA . GLY A 1 96 ? 8.967 -15.825 -5.336 1.00 81.69 96 GLY A CA 1
ATOM 758 C C . GLY A 1 96 ? 8.661 -14.667 -4.385 1.00 81.69 96 GLY A C 1
ATOM 759 O O . GLY A 1 96 ? 9.503 -13.788 -4.266 1.00 81.69 96 GLY A O 1
ATOM 760 N N . CYS A 1 97 ? 7.531 -14.651 -3.673 1.00 88.69 97 CYS A N 1
ATOM 761 C CA . CYS A 1 97 ? 7.276 -13.684 -2.603 1.00 88.69 97 CYS A CA 1
ATOM 762 C C . CYS A 1 97 ? 7.794 -14.197 -1.258 1.00 88.69 97 CYS A C 1
ATOM 764 O O . CYS A 1 97 ? 8.415 -13.438 -0.522 1.00 88.69 97 CYS A O 1
ATOM 766 N N . ASP A 1 98 ? 7.668 -15.486 -0.961 1.00 86.31 98 ASP A N 1
ATOM 767 C CA . ASP A 1 98 ? 8.098 -16.028 0.340 1.00 86.31 98 ASP A CA 1
ATOM 768 C C . ASP A 1 98 ? 9.601 -16.356 0.418 1.00 86.31 98 ASP A C 1
ATOM 770 O O . ASP A 1 98 ? 10.124 -16.676 1.481 1.00 86.31 98 ASP A O 1
ATOM 774 N N . THR A 1 99 ? 10.329 -16.236 -0.697 1.00 78.38 99 THR A N 1
ATOM 775 C CA . THR A 1 99 ? 11.768 -16.541 -0.798 1.00 78.38 99 THR A CA 1
ATOM 776 C C . THR A 1 99 ? 12.643 -15.295 -0.571 1.00 78.38 99 THR A C 1
ATOM 778 O O . THR A 1 99 ? 12.149 -14.251 -0.159 1.00 78.38 99 THR A O 1
ATOM 781 N N . LYS A 1 100 ? 13.962 -15.343 -0.821 1.00 67.12 100 LYS A N 1
ATOM 782 C CA . LYS A 1 100 ? 14.918 -14.230 -0.577 1.00 67.12 100 LYS A CA 1
ATOM 783 C C . LYS A 1 100 ? 14.749 -12.994 -1.490 1.00 67.12 100 LYS A C 1
ATOM 785 O O . LYS A 1 100 ? 15.634 -12.144 -1.546 1.00 67.12 100 LYS A O 1
ATOM 790 N N . SER A 1 101 ? 13.642 -12.882 -2.217 1.00 71.44 101 SER A N 1
ATOM 791 C CA . SER A 1 101 ? 13.358 -11.741 -3.084 1.00 71.44 101 SER A CA 1
ATOM 792 C C . SER A 1 101 ? 13.228 -10.434 -2.297 1.00 71.44 101 SER A C 1
ATOM 794 O O . SER A 1 101 ? 12.684 -10.392 -1.185 1.00 71.44 101 SER A O 1
ATOM 796 N N . LEU A 1 102 ? 13.711 -9.346 -2.902 1.00 85.38 102 LEU A N 1
ATOM 797 C CA . LEU A 1 102 ? 13.445 -8.000 -2.416 1.00 85.38 102 LEU A CA 1
ATOM 798 C C . LEU A 1 102 ? 11.968 -7.673 -2.643 1.00 85.38 102 LEU A C 1
ATOM 800 O O . LEU A 1 102 ? 11.491 -7.646 -3.779 1.00 85.38 102 LEU A O 1
ATOM 804 N N . GLN A 1 103 ? 11.269 -7.416 -1.541 1.00 89.81 103 GLN A N 1
ATOM 805 C CA . GLN A 1 103 ? 9.896 -6.940 -1.548 1.00 89.81 103 GLN A CA 1
ATOM 806 C C . GLN A 1 103 ? 9.855 -5.421 -1.475 1.00 89.81 103 GLN A C 1
ATOM 808 O O . GLN A 1 103 ? 10.697 -4.769 -0.850 1.00 89.81 103 GLN A O 1
ATOM 813 N N . TYR A 1 104 ? 8.828 -4.875 -2.098 1.00 92.94 104 TYR A N 1
ATOM 814 C CA . TYR A 1 104 ? 8.511 -3.465 -2.112 1.00 92.94 104 TYR A CA 1
ATOM 815 C C . TYR A 1 104 ? 7.055 -3.277 -1.741 1.00 92.94 104 TYR A C 1
ATOM 817 O O . TYR A 1 104 ? 6.221 -4.144 -1.999 1.00 92.94 104 TYR A O 1
ATOM 825 N N . GLN A 1 105 ? 6.768 -2.127 -1.155 1.00 95.19 105 GLN A N 1
ATOM 826 C CA . GLN A 1 105 ? 5.431 -1.731 -0.764 1.00 95.19 105 GLN A CA 1
ATOM 827 C C . GLN A 1 105 ? 5.033 -0.423 -1.442 1.00 95.19 105 GLN A C 1
ATOM 829 O O . GLN A 1 105 ? 5.864 0.465 -1.658 1.00 95.19 105 GLN A O 1
ATOM 834 N N . TYR A 1 106 ? 3.747 -0.302 -1.755 1.00 97.19 106 TYR A N 1
ATOM 835 C CA . TYR A 1 106 ? 3.157 0.914 -2.304 1.00 97.19 106 TYR A CA 1
ATOM 836 C C . TYR A 1 106 ? 1.776 1.170 -1.683 1.00 97.19 106 TYR A C 1
ATOM 838 O O . TYR A 1 106 ? 1.001 0.221 -1.546 1.00 97.19 106 TYR A O 1
ATOM 846 N N . PRO A 1 107 ? 1.446 2.404 -1.268 1.00 97.94 107 PRO A N 1
ATOM 847 C CA . PRO A 1 107 ? 0.146 2.701 -0.687 1.00 97.94 107 PRO A CA 1
ATOM 848 C C . PRO A 1 107 ? -0.984 2.563 -1.705 1.00 97.94 107 PRO A C 1
ATOM 850 O O . PRO A 1 107 ? -0.836 2.906 -2.877 1.00 97.94 107 PRO A O 1
ATOM 853 N N . ILE A 1 108 ? -2.129 2.072 -1.239 1.00 98.19 108 ILE A N 1
ATOM 854 C CA . ILE A 1 108 ? -3.359 1.952 -2.030 1.00 98.19 108 ILE A CA 1
ATOM 855 C C . ILE A 1 108 ? -4.558 2.404 -1.200 1.00 98.19 108 ILE A C 1
ATOM 857 O O . ILE A 1 108 ? -4.492 2.432 0.027 1.00 98.19 108 ILE A O 1
ATOM 861 N N . TYR A 1 109 ? -5.663 2.737 -1.857 1.00 97.75 109 TYR A N 1
ATOM 862 C CA . TYR A 1 109 ? -6.929 3.037 -1.194 1.00 97.75 109 TYR A CA 1
ATOM 863 C C . TYR A 1 109 ? -7.888 1.846 -1.293 1.00 97.75 109 TYR A C 1
ATOM 865 O O . TYR A 1 109 ? -7.781 1.034 -2.212 1.00 97.75 109 TYR A O 1
ATOM 873 N N . TRP A 1 110 ? -8.778 1.725 -0.307 1.00 96.56 110 TRP A N 1
ATOM 874 C CA . TRP A 1 110 ? -9.816 0.696 -0.268 1.00 96.56 110 TRP A CA 1
ATOM 875 C C . TRP A 1 110 ? -10.954 1.009 -1.244 1.00 96.56 110 TRP A C 1
ATOM 877 O O . TRP A 1 110 ? -11.092 2.130 -1.734 1.00 96.56 110 TRP A O 1
ATOM 887 N N . ASP A 1 111 ? -11.782 0.006 -1.502 1.00 94.25 111 ASP A N 1
ATOM 888 C CA . ASP A 1 111 ? -12.995 0.128 -2.297 1.00 94.25 111 ASP A CA 1
ATOM 889 C C . ASP A 1 111 ? -13.931 1.208 -1.722 1.00 94.25 111 ASP A C 1
ATOM 891 O O . ASP A 1 111 ? -14.069 1.357 -0.508 1.00 94.25 111 ASP A O 1
ATOM 895 N N . GLY A 1 112 ? -14.533 2.019 -2.588 1.00 89.94 112 GLY A N 1
ATOM 896 C CA . GLY A 1 112 ? -15.317 3.199 -2.197 1.00 89.94 112 GLY A CA 1
ATOM 897 C C . GLY A 1 112 ? -14.497 4.458 -1.872 1.00 89.94 112 GLY A C 1
ATOM 898 O O . GLY A 1 112 ? -15.043 5.562 -1.887 1.00 89.94 112 GLY A O 1
ATOM 899 N N . LYS A 1 113 ? -13.176 4.361 -1.667 1.00 92.00 113 LYS A N 1
ATOM 900 C CA . LYS A 1 113 ? -12.285 5.530 -1.587 1.00 92.00 113 LYS A CA 1
ATOM 901 C C . LYS A 1 113 ? -11.706 5.812 -2.977 1.00 92.00 113 LYS A C 1
ATOM 903 O O . LYS A 1 113 ? -10.604 5.377 -3.299 1.00 92.00 113 LYS A O 1
ATOM 908 N N . ASN A 1 114 ? -12.452 6.559 -3.797 1.00 87.50 114 ASN A N 1
ATOM 909 C CA . ASN A 1 114 ? -12.115 6.860 -5.198 1.00 87.50 114 ASN A CA 1
ATOM 910 C C . ASN A 1 114 ? -10.910 7.816 -5.348 1.00 87.50 114 ASN A C 1
ATOM 912 O O . ASN A 1 114 ? -11.049 8.975 -5.730 1.00 87.50 114 ASN A O 1
ATOM 916 N N . ASN A 1 115 ? -9.720 7.341 -4.998 1.00 93.44 115 ASN A N 1
ATOM 917 C CA . ASN A 1 115 ? -8.447 8.037 -5.136 1.00 93.44 115 ASN A CA 1
ATOM 918 C C . ASN A 1 115 ? -7.345 7.042 -5.519 1.00 93.44 115 ASN A C 1
ATOM 920 O O . ASN A 1 115 ? -7.498 5.825 -5.409 1.00 93.44 115 ASN A O 1
ATOM 924 N N . LYS A 1 116 ? -6.203 7.565 -5.966 1.00 94.88 116 LYS A N 1
ATOM 925 C CA . LYS A 1 116 ? -4.990 6.789 -6.251 1.00 94.88 116 LYS A CA 1
ATOM 926 C C . LYS A 1 116 ? -3.820 7.468 -5.563 1.00 94.88 116 LYS A C 1
ATOM 928 O O . LYS A 1 116 ? -3.810 8.688 -5.453 1.00 94.88 116 LYS A O 1
ATOM 933 N N . TRP A 1 117 ? -2.864 6.677 -5.090 1.00 96.94 117 TRP A N 1
ATOM 934 C CA . TRP A 1 117 ? -1.636 7.240 -4.549 1.00 96.94 117 TRP A CA 1
ATOM 935 C C . TRP A 1 117 ? -0.788 7.811 -5.688 1.00 96.94 117 TRP A C 1
ATOM 937 O O . TRP A 1 117 ? -0.664 7.200 -6.756 1.00 96.94 117 TRP A O 1
ATOM 947 N N . GLU A 1 118 ? -0.213 8.985 -5.461 1.00 96.69 118 GLU A N 1
ATOM 948 C CA . GLU A 1 118 ? 0.643 9.685 -6.416 1.00 96.69 118 GLU A CA 1
ATOM 949 C C . GLU A 1 118 ? 2.067 9.735 -5.857 1.00 96.69 118 GLU A C 1
ATOM 951 O O . GLU A 1 118 ? 2.315 10.282 -4.786 1.00 96.69 118 GLU A O 1
ATOM 956 N N . SER A 1 119 ? 3.024 9.110 -6.545 1.00 94.75 119 SER A N 1
ATOM 957 C CA . SER A 1 119 ? 4.392 8.951 -6.028 1.00 94.75 119 SER A CA 1
ATOM 958 C C . SER A 1 119 ? 5.172 10.263 -5.925 1.00 94.75 119 SER A C 1
ATOM 960 O O . SER A 1 119 ? 6.101 10.375 -5.125 1.00 94.75 119 SER A O 1
ATOM 962 N N . ASP A 1 120 ? 4.800 11.231 -6.750 1.00 95.12 120 ASP A N 1
ATOM 963 C CA . ASP A 1 120 ? 5.347 12.578 -6.889 1.00 95.12 120 ASP A CA 1
ATOM 964 C C . ASP A 1 120 ? 4.629 13.620 -6.014 1.00 95.12 120 ASP A C 1
ATOM 966 O O . ASP A 1 120 ? 5.022 14.787 -5.993 1.00 95.12 120 ASP A O 1
ATOM 970 N N . VAL A 1 121 ? 3.640 13.203 -5.225 1.00 97.12 121 VAL A N 1
ATOM 971 C CA . VAL A 1 121 ? 2.967 14.042 -4.230 1.00 97.12 121 VAL A CA 1
ATOM 972 C C . VAL A 1 121 ? 3.415 13.617 -2.834 1.00 97.12 121 VAL A C 1
ATOM 974 O O . VAL A 1 121 ? 3.471 12.430 -2.525 1.00 97.12 121 VAL A O 1
ATOM 977 N N . ALA A 1 122 ? 3.760 14.572 -1.968 1.00 96.25 122 ALA A N 1
ATOM 978 C CA . ALA A 1 122 ? 4.144 14.264 -0.589 1.00 96.25 122 ALA A CA 1
ATOM 979 C C . ALA A 1 122 ? 3.019 13.504 0.144 1.00 96.25 122 ALA A C 1
ATOM 981 O O . ALA A 1 122 ? 1.838 13.692 -0.155 1.00 96.25 122 ALA A O 1
ATOM 982 N N . ALA A 1 123 ? 3.374 12.605 1.065 1.00 94.31 123 ALA A N 1
ATOM 983 C CA . ALA A 1 123 ? 2.416 11.692 1.700 1.00 94.31 123 ALA A CA 1
ATOM 984 C C . ALA A 1 123 ? 1.283 12.417 2.458 1.00 94.31 123 ALA A C 1
ATOM 986 O O . ALA A 1 123 ? 0.150 11.943 2.471 1.00 94.31 123 ALA A O 1
ATOM 987 N N . ASP A 1 124 ? 1.582 13.576 3.041 1.00 94.19 124 ASP A N 1
ATOM 988 C CA . ASP A 1 124 ? 0.662 14.482 3.741 1.00 94.19 124 ASP A CA 1
ATOM 989 C C . ASP A 1 124 ? -0.230 15.310 2.794 1.00 94.19 124 ASP A C 1
ATOM 991 O O . ASP A 1 124 ? -1.228 15.883 3.224 1.00 94.19 124 ASP A O 1
ATOM 995 N N . LYS A 1 125 ? 0.100 15.357 1.496 1.00 96.38 125 LYS A N 1
ATOM 996 C CA . LYS A 1 125 ? -0.610 16.134 0.461 1.00 96.38 125 LYS A CA 1
ATOM 997 C C . LYS A 1 125 ? -1.443 15.276 -0.490 1.00 96.38 125 LYS A C 1
ATOM 999 O O . LYS A 1 125 ? -1.964 15.777 -1.486 1.00 96.38 125 LYS A O 1
ATOM 1004 N N . GLN A 1 126 ? -1.566 13.981 -0.217 1.00 96.50 126 GLN A N 1
ATOM 1005 C CA . GLN A 1 126 ? -2.363 13.074 -1.038 1.00 96.50 126 GLN A CA 1
ATOM 1006 C C . GLN A 1 126 ? -3.841 13.464 -0.971 1.00 96.50 126 GLN A C 1
ATOM 1008 O O . GLN A 1 126 ? -4.409 13.576 0.114 1.00 96.50 126 GLN A O 1
ATOM 1013 N N . LYS A 1 127 ? -4.506 13.593 -2.125 1.00 95.56 127 LYS A N 1
ATOM 1014 C CA . LYS A 1 127 ? -5.939 13.948 -2.190 1.00 95.56 127 LYS A CA 1
ATOM 1015 C C . LYS A 1 127 ? -6.837 12.936 -1.474 1.00 95.56 127 LYS A C 1
ATOM 1017 O O . LYS A 1 127 ? -7.860 13.304 -0.906 1.00 95.56 127 LYS A O 1
ATOM 1022 N N . GLY A 1 128 ? -6.440 11.662 -1.461 1.00 93.62 128 GLY A N 1
ATOM 1023 C CA . GLY A 1 128 ? -7.133 10.617 -0.709 1.00 93.62 128 GLY A CA 1
ATOM 1024 C C . GLY A 1 128 ? -6.832 10.613 0.795 1.00 93.62 128 GLY A C 1
ATOM 1025 O O . GLY A 1 128 ? -7.452 9.841 1.527 1.00 93.62 128 GLY A O 1
ATOM 1026 N N . GLY A 1 129 ? -5.917 11.452 1.281 1.00 94.94 129 GLY A N 1
ATOM 1027 C CA . GLY A 1 129 ? -5.423 11.424 2.657 1.00 94.94 129 GLY A CA 1
ATOM 1028 C C . GLY A 1 129 ? -4.595 10.174 2.972 1.00 94.94 129 GLY A C 1
ATOM 1029 O O . GLY A 1 129 ? -4.186 9.430 2.076 1.00 94.94 129 GLY A O 1
ATOM 1030 N N . HIS A 1 130 ? -4.359 9.927 4.260 1.00 94.75 130 HIS A N 1
ATOM 1031 C CA . HIS A 1 130 ? -3.607 8.759 4.714 1.00 94.75 130 HIS A CA 1
ATOM 1032 C C . HIS A 1 130 ? -4.338 7.445 4.412 1.00 94.75 130 HIS A C 1
ATOM 1034 O O . HIS A 1 130 ? -5.569 7.357 4.414 1.00 94.75 130 HIS A O 1
ATOM 1040 N N . THR A 1 131 ? -3.547 6.404 4.160 1.00 97.12 131 THR A N 1
ATOM 1041 C CA . THR A 1 131 ? -4.027 5.030 4.024 1.00 97.12 131 THR A CA 1
ATOM 1042 C C . THR A 1 131 ? -3.094 4.072 4.767 1.00 97.12 131 THR A C 1
ATOM 1044 O O . THR A 1 131 ? -1.867 4.182 4.622 1.00 97.12 131 THR A O 1
ATOM 1047 N N . PRO A 1 132 ? -3.636 3.104 5.525 1.00 97.25 132 PRO A N 1
ATOM 1048 C CA . PRO A 1 132 ? -2.849 2.095 6.222 1.00 97.25 132 PRO A CA 1
ATOM 1049 C C . PRO A 1 132 ? -2.541 0.898 5.317 1.00 97.25 132 PRO A C 1
ATOM 1051 O O . PRO A 1 132 ? -1.833 -0.018 5.724 1.00 97.25 132 PRO A O 1
ATOM 1054 N N . LEU A 1 133 ? -3.104 0.873 4.106 1.00 98.44 133 LEU A N 1
ATOM 1055 C CA . LEU A 1 133 ? -3.014 -0.250 3.187 1.00 98.44 133 LEU A CA 1
ATOM 1056 C C . LEU A 1 133 ? -1.764 -0.144 2.328 1.00 98.44 133 LEU A C 1
ATOM 1058 O O . LEU A 1 133 ? -1.413 0.934 1.830 1.00 98.44 133 LEU A O 1
ATOM 1062 N N . ARG A 1 134 ? -1.105 -1.275 2.117 1.00 98.12 134 ARG A N 1
ATOM 1063 C CA . ARG A 1 134 ? 0.042 -1.403 1.225 1.00 98.12 134 ARG A CA 1
ATOM 1064 C C . ARG A 1 134 ? -0.180 -2.585 0.304 1.00 98.12 134 ARG A C 1
ATOM 1066 O O . ARG A 1 134 ? -0.458 -3.687 0.770 1.00 98.12 134 ARG A O 1
ATOM 1073 N N . VAL A 1 135 ? -0.010 -2.373 -0.996 1.00 97.56 135 VAL A N 1
ATOM 1074 C CA . VAL A 1 135 ? 0.237 -3.485 -1.910 1.00 97.56 135 VAL A CA 1
ATOM 1075 C C . VAL A 1 135 ? 1.705 -3.876 -1.834 1.00 97.56 135 VAL A C 1
ATOM 1077 O O . VAL A 1 135 ? 2.575 -3.002 -1.818 1.00 97.56 135 VAL A O 1
ATOM 1080 N N . VAL A 1 136 ? 1.976 -5.178 -1.799 1.00 96.19 136 VAL A N 1
ATOM 1081 C CA . VAL A 1 136 ? 3.326 -5.739 -1.771 1.00 96.19 136 VAL A CA 1
ATOM 1082 C C . VAL A 1 136 ? 3.621 -6.443 -3.082 1.00 96.19 136 VAL A C 1
ATOM 1084 O O . VAL A 1 136 ? 2.810 -7.214 -3.600 1.00 96.19 136 VAL A O 1
ATOM 1087 N N . PHE A 1 137 ? 4.808 -6.185 -3.617 1.00 93.56 137 PHE A N 1
ATOM 1088 C CA . PHE A 1 137 ? 5.289 -6.809 -4.839 1.00 93.56 137 PHE A CA 1
ATOM 1089 C C . PHE A 1 137 ? 6.794 -7.068 -4.783 1.00 93.56 137 PHE A C 1
ATOM 1091 O O . PHE A 1 137 ? 7.535 -6.387 -4.076 1.00 93.56 137 PHE A O 1
ATOM 1098 N N . CYS A 1 138 ? 7.260 -8.048 -5.550 1.00 89.56 138 CYS A N 1
ATOM 1099 C CA . CYS A 1 138 ? 8.681 -8.327 -5.744 1.00 89.56 138 CYS A CA 1
ATOM 1100 C C . CYS A 1 138 ? 9.119 -7.934 -7.151 1.00 89.56 138 CYS A C 1
ATOM 1102 O O . CYS A 1 138 ? 8.345 -8.042 -8.104 1.00 89.56 138 CYS A O 1
ATOM 1104 N N . LYS A 1 139 ? 10.390 -7.554 -7.285 1.00 80.19 139 LYS A N 1
ATOM 1105 C CA . LYS A 1 139 ? 11.098 -7.565 -8.571 1.00 80.19 139 LYS A CA 1
ATOM 1106 C C . LYS A 1 139 ? 11.868 -8.884 -8.659 1.00 80.19 139 LYS A C 1
ATOM 1108 O O . LYS A 1 139 ? 12.630 -9.206 -7.748 1.00 80.19 139 LYS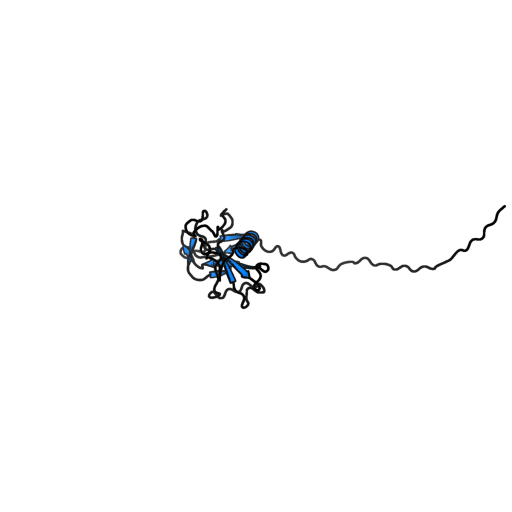 A O 1
ATOM 1113 N N . LEU A 1 140 ? 11.622 -9.676 -9.697 1.00 68.75 140 LEU A N 1
ATOM 1114 C CA . LEU A 1 140 ? 12.342 -10.923 -9.948 1.00 68.75 140 LEU A CA 1
ATOM 1115 C C . LEU A 1 140 ? 13.533 -10.619 -10.871 1.00 68.75 140 LEU A C 1
ATOM 1117 O O . LEU A 1 140 ? 13.357 -10.309 -12.048 1.00 68.75 140 LEU A O 1
ATOM 1121 N N . GLY A 1 141 ? 14.746 -10.687 -10.320 1.00 63.53 141 GLY A N 1
ATOM 1122 C CA . GLY A 1 141 ? 15.979 -10.301 -11.016 1.00 63.53 141 GLY A CA 1
ATOM 1123 C C . GLY A 1 141 ? 16.129 -8.785 -11.215 1.00 63.53 141 GLY A C 1
ATOM 1124 O O . GLY A 1 141 ? 15.362 -7.991 -10.670 1.00 63.53 141 GLY A O 1
ATOM 1125 N N . ASP A 1 142 ? 17.117 -8.384 -12.019 1.00 58.12 142 ASP A N 1
ATOM 1126 C CA . ASP A 1 142 ? 17.465 -6.968 -12.250 1.00 58.12 142 ASP A CA 1
ATOM 1127 C C . ASP A 1 142 ? 16.565 -6.265 -13.281 1.00 58.12 142 ASP A C 1
ATOM 1129 O O . ASP A 1 142 ? 16.695 -5.067 -13.541 1.00 58.12 142 ASP A O 1
ATOM 1133 N N . SER A 1 143 ? 15.620 -6.992 -13.883 1.00 55.56 143 SER A N 1
ATOM 1134 C CA . SER A 1 143 ? 14.743 -6.445 -14.914 1.00 55.56 143 SER A CA 1
ATOM 1135 C C . SER A 1 143 ? 13.436 -5.910 -14.333 1.00 55.56 143 SER A C 1
ATOM 1137 O O . SER A 1 143 ? 12.682 -6.623 -13.669 1.00 55.56 143 SER A O 1
ATOM 1139 N N . LYS A 1 144 ? 13.086 -4.670 -14.710 1.00 57.69 144 LYS A N 1
ATOM 1140 C CA . LYS A 1 144 ? 11.767 -4.048 -14.462 1.00 57.69 144 LYS A CA 1
ATOM 1141 C C . LYS A 1 144 ? 10.593 -4.851 -15.059 1.00 57.69 144 LYS A C 1
ATOM 1143 O O . LYS A 1 144 ? 9.441 -4.540 -14.773 1.00 57.69 144 LYS A O 1
ATOM 1148 N N . LYS A 1 145 ? 10.876 -5.857 -15.899 1.00 60.06 145 LYS A N 1
ATOM 1149 C CA . LYS A 1 145 ? 9.890 -6.663 -16.631 1.00 60.06 145 LYS A CA 1
ATOM 1150 C C . LYS A 1 145 ? 9.222 -7.744 -15.774 1.00 60.06 145 LYS A C 1
ATOM 1152 O O . LYS A 1 145 ? 8.109 -8.147 -16.091 1.00 60.06 145 LYS A O 1
ATOM 1157 N N . TYR A 1 146 ? 9.854 -8.188 -14.686 1.00 68.69 146 TYR A N 1
ATOM 1158 C CA . TYR A 1 146 ? 9.331 -9.281 -13.863 1.00 68.69 146 TYR A CA 1
ATOM 1159 C C . TYR A 1 146 ? 8.874 -8.777 -12.496 1.00 68.69 146 TYR A C 1
ATOM 1161 O O . TYR A 1 146 ? 9.510 -9.007 -11.468 1.00 68.69 146 TYR A O 1
ATOM 1169 N N . LEU A 1 147 ? 7.747 -8.069 -12.491 1.00 86.88 147 LEU A N 1
ATOM 1170 C CA . LEU A 1 147 ? 7.042 -7.725 -11.260 1.00 86.88 147 LEU A CA 1
ATOM 1171 C C . LEU A 1 147 ? 6.137 -8.887 -10.846 1.00 86.88 147 LEU A C 1
ATOM 1173 O O . LEU A 1 147 ? 5.465 -9.511 -11.672 1.00 86.88 147 LEU A O 1
ATOM 1177 N N . ARG A 1 148 ? 6.126 -9.192 -9.551 1.00 90.81 148 ARG A N 1
ATOM 1178 C CA . ARG A 1 148 ? 5.253 -10.207 -8.961 1.00 90.81 148 ARG A CA 1
ATOM 1179 C C . ARG A 1 148 ? 4.430 -9.573 -7.859 1.00 90.81 148 ARG A C 1
ATOM 1181 O O . ARG A 1 148 ? 4.994 -9.150 -6.857 1.00 90.81 148 ARG A O 1
ATOM 1188 N N . PHE A 1 149 ? 3.118 -9.505 -8.054 1.00 93.62 149 PHE A N 1
ATOM 1189 C CA . PHE A 1 149 ? 2.179 -9.151 -6.995 1.00 93.62 149 PHE A CA 1
ATOM 1190 C C . PHE A 1 149 ? 2.206 -10.237 -5.913 1.00 93.62 149 PHE A C 1
ATOM 1192 O O . PHE A 1 149 ? 2.099 -11.418 -6.236 1.00 93.62 149 PHE A O 1
ATOM 1199 N N . CYS A 1 150 ? 2.382 -9.839 -4.654 1.00 94.12 150 CYS A N 1
ATOM 1200 C CA . CYS A 1 150 ? 2.415 -10.755 -3.512 1.00 94.12 150 CYS A CA 1
ATOM 1201 C C . CYS A 1 150 ? 1.111 -10.737 -2.722 1.00 94.12 150 CYS A C 1
ATOM 1203 O O . CYS A 1 150 ? 0.655 -11.780 -2.265 1.00 94.12 150 CYS A O 1
ATOM 1205 N N . GLY A 1 151 ? 0.516 -9.557 -2.558 1.00 95.81 151 GLY A N 1
ATOM 1206 C CA . GLY A 1 151 ? -0.723 -9.392 -1.816 1.00 95.81 151 GLY A CA 1
ATOM 1207 C C . GLY A 1 151 ? -0.892 -7.979 -1.283 1.00 95.81 151 GLY A C 1
ATOM 1208 O O . GLY A 1 151 ? -0.162 -7.055 -1.651 1.00 95.81 151 GLY A O 1
ATOM 1209 N N . VAL A 1 152 ? -1.867 -7.828 -0.396 1.00 98.00 152 VAL A N 1
ATOM 1210 C CA . VAL A 1 152 ? -2.155 -6.583 0.313 1.00 98.00 152 VAL A CA 1
ATOM 1211 C C . VAL A 1 152 ? -1.939 -6.813 1.803 1.00 98.00 152 VAL A C 1
ATOM 1213 O O . VAL A 1 152 ? -2.279 -7.873 2.331 1.00 98.00 152 VAL A O 1
ATOM 1216 N N . MET A 1 153 ? -1.364 -5.821 2.470 1.00 97.81 153 MET A N 1
ATOM 1217 C CA . MET A 1 153 ? -1.228 -5.781 3.920 1.00 97.81 153 MET A CA 1
ATOM 1218 C C . MET A 1 153 ? -1.756 -4.470 4.486 1.00 97.81 153 MET A C 1
ATOM 1220 O O . MET A 1 153 ? -1.901 -3.466 3.782 1.00 97.81 153 MET A O 1
ATOM 1224 N N . THR A 1 154 ? -2.008 -4.483 5.784 1.00 98.25 154 THR A N 1
ATOM 1225 C CA . THR A 1 154 ? -2.374 -3.315 6.577 1.00 98.25 154 THR A CA 1
ATOM 1226 C C . THR A 1 154 ? -1.627 -3.344 7.902 1.00 98.25 154 THR A C 1
ATOM 1228 O O . THR A 1 154 ? -1.160 -4.400 8.317 1.00 98.25 154 THR A O 1
ATOM 1231 N N . TYR A 1 155 ? -1.490 -2.197 8.554 1.00 97.31 155 TYR A N 1
ATOM 1232 C CA . TYR A 1 155 ? -1.019 -2.152 9.935 1.00 97.31 155 TYR A CA 1
ATOM 1233 C C . TYR A 1 155 ? -2.002 -2.857 10.876 1.00 97.31 155 TYR A C 1
ATOM 1235 O O . TYR A 1 155 ? -3.198 -2.866 10.609 1.00 97.31 155 TYR A O 1
ATOM 1243 N N . THR A 1 156 ? -1.535 -3.420 11.988 1.00 97.06 156 THR A N 1
ATOM 1244 C CA . THR A 1 156 ? -2.414 -4.025 13.006 1.00 97.06 156 THR A CA 1
ATOM 1245 C C . THR A 1 156 ? -3.357 -3.012 13.648 1.00 97.06 156 THR A C 1
ATOM 1247 O O . THR A 1 156 ? -4.484 -3.362 13.989 1.00 97.06 156 THR A O 1
ATOM 1250 N N . GLU A 1 157 ? -2.910 -1.765 13.795 1.00 97.88 157 GLU A N 1
ATOM 1251 C CA . GLU A 1 157 ? -3.652 -0.676 14.431 1.00 97.88 157 GLU A CA 1
ATOM 1252 C C . GLU A 1 157 ? -3.740 0.523 13.484 1.00 97.88 157 GLU A C 1
ATOM 1254 O O . GLU A 1 157 ? -2.795 0.815 12.742 1.00 97.88 157 GLU A O 1
ATOM 1259 N N . VAL A 1 158 ? -4.859 1.242 13.531 1.00 97.56 158 VAL A N 1
ATOM 1260 C CA . VAL A 1 158 ? -5.076 2.501 12.814 1.00 97.56 158 VAL A CA 1
ATOM 1261 C C . VAL A 1 158 ? -5.744 3.529 13.717 1.00 97.56 158 VAL A C 1
ATOM 1263 O O . VAL A 1 158 ? -6.565 3.179 14.561 1.00 97.56 158 VAL A O 1
ATOM 1266 N N . ASN A 1 159 ? -5.433 4.807 13.513 1.00 95.44 159 ASN A N 1
ATOM 1267 C CA . ASN A 1 159 ? -6.139 5.905 14.176 1.00 95.44 159 ASN A CA 1
ATOM 1268 C C . ASN A 1 159 ? -7.314 6.433 13.328 1.00 95.44 159 ASN A C 1
ATOM 1270 O O . ASN A 1 159 ? -7.574 5.957 12.217 1.00 95.44 159 ASN A O 1
ATOM 1274 N N . ASP A 1 160 ? -8.015 7.453 13.829 1.00 94.00 160 ASP A N 1
ATOM 1275 C CA . ASP A 1 160 ? -9.175 8.050 13.149 1.00 94.00 160 ASP A CA 1
ATOM 1276 C C . ASP A 1 160 ? -8.832 8.668 11.781 1.00 94.00 160 ASP A C 1
ATOM 1278 O O . ASP A 1 160 ? -9.679 8.743 10.888 1.00 94.00 160 ASP A O 1
ATOM 1282 N N . LYS A 1 161 ? -7.564 9.044 11.568 1.00 93.00 161 LYS A N 1
ATOM 1283 C CA . LYS A 1 161 ? -7.047 9.539 10.282 1.00 93.00 161 LYS A CA 1
ATOM 1284 C C . LYS A 1 161 ? -6.632 8.413 9.331 1.00 93.00 161 LYS A C 1
ATOM 1286 O O . LYS A 1 161 ? -6.294 8.682 8.179 1.00 93.00 161 LYS A O 1
ATOM 1291 N N . ASN A 1 162 ? -6.731 7.155 9.761 1.00 94.00 162 ASN A N 1
ATOM 1292 C CA . ASN A 1 162 ? -6.228 5.964 9.073 1.00 94.00 162 ASN A CA 1
ATOM 1293 C C . ASN A 1 162 ? -4.699 5.947 8.913 1.00 94.00 162 ASN A C 1
ATOM 1295 O O . ASN A 1 162 ? -4.171 5.321 7.990 1.00 94.00 162 ASN A O 1
ATOM 1299 N N . GLU A 1 163 ? -3.982 6.631 9.800 1.00 93.50 163 GLU A N 1
ATOM 1300 C CA . GLU A 1 163 ? -2.547 6.422 9.965 1.00 93.50 163 GLU A CA 1
ATOM 1301 C C . GLU A 1 163 ? -2.358 5.094 10.696 1.00 93.50 163 GLU A C 1
ATOM 1303 O O . GLU A 1 163 ? -3.063 4.810 11.665 1.00 93.50 163 GLU A O 1
ATOM 1308 N N . GLY A 1 164 ? -1.457 4.256 10.188 1.00 93.44 164 GLY A N 1
ATOM 1309 C CA . GLY A 1 164 ? -1.243 2.920 10.723 1.00 93.44 164 GLY A CA 1
ATOM 1310 C C . GLY A 1 164 ? -0.023 2.837 11.632 1.00 93.44 164 GLY A C 1
ATOM 1311 O O . GLY A 1 164 ? 0.970 3.534 11.420 1.00 93.44 164 GLY A O 1
ATOM 1312 N N . SER A 1 165 ? -0.100 1.959 12.627 1.00 93.62 165 SER A N 1
ATOM 1313 C CA . SER A 1 165 ? 0.976 1.685 13.582 1.00 93.62 165 SER A CA 1
ATOM 1314 C C 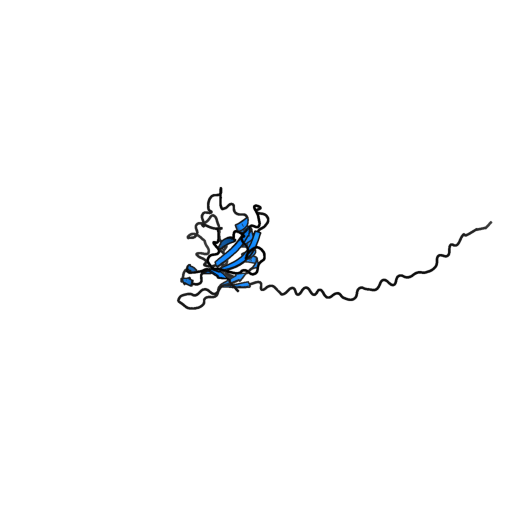. SER A 1 165 ? 1.046 0.202 13.946 1.00 93.62 165 SER A C 1
ATOM 1316 O O . SER A 1 165 ? 0.077 -0.539 13.776 1.00 93.62 165 SER A O 1
ATOM 1318 N N . GLY A 1 166 ? 2.191 -0.226 14.480 1.00 92.69 166 GLY A N 1
ATOM 1319 C CA . GLY A 1 166 ? 2.446 -1.626 14.814 1.00 92.69 166 GLY A CA 1
ATOM 1320 C C . GLY A 1 166 ? 2.974 -2.431 13.626 1.00 92.69 166 GLY A C 1
ATOM 1321 O O . GLY A 1 166 ? 3.560 -1.871 12.698 1.00 92.69 166 GLY A O 1
ATOM 1322 N N . ALA A 1 167 ? 2.792 -3.749 13.688 1.00 94.88 167 ALA A N 1
ATOM 1323 C CA . ALA A 1 167 ? 3.232 -4.673 12.647 1.00 94.88 167 ALA A CA 1
ATOM 1324 C C . ALA A 1 167 ? 2.310 -4.617 11.424 1.00 94.88 167 ALA A C 1
ATOM 1326 O O . ALA A 1 167 ? 1.147 -4.217 11.520 1.00 94.88 167 ALA A O 1
ATOM 1327 N N . PHE A 1 168 ? 2.806 -5.065 10.276 1.00 96.88 168 PHE A N 1
ATOM 1328 C CA . PHE A 1 168 ? 1.942 -5.362 9.138 1.00 96.88 168 PHE A CA 1
ATOM 1329 C C . PHE A 1 168 ? 1.316 -6.752 9.260 1.00 96.88 168 PHE A C 1
ATOM 1331 O O . PHE A 1 168 ? 1.955 -7.715 9.673 1.00 96.88 168 PHE A O 1
ATOM 1338 N N . VAL A 1 169 ? 0.067 -6.870 8.818 1.00 96.56 169 VAL A N 1
ATOM 1339 C CA . VAL A 1 169 ? -0.661 -8.134 8.682 1.00 96.56 169 VAL A CA 1
ATOM 1340 C C . VAL A 1 169 ? -1.233 -8.272 7.278 1.00 96.56 169 VAL A C 1
ATOM 1342 O O . VAL A 1 169 ? -1.654 -7.293 6.657 1.00 96.56 169 VAL A O 1
ATOM 1345 N N . LYS A 1 170 ? -1.245 -9.506 6.768 1.00 96.69 170 LYS A N 1
ATOM 1346 C CA . LYS A 1 170 ? -1.834 -9.854 5.470 1.00 96.69 170 LYS A CA 1
ATOM 1347 C C . LYS A 1 170 ? -3.354 -9.659 5.506 1.00 96.69 170 LYS A C 1
ATOM 1349 O O . LYS A 1 170 ? -4.003 -10.030 6.481 1.00 96.69 170 LYS A O 1
ATOM 1354 N N . CYS A 1 171 ? -3.913 -9.103 4.436 1.00 97.44 171 CYS A N 1
ATOM 1355 C CA . CYS A 1 171 ? -5.360 -9.041 4.235 1.00 97.44 171 CYS A CA 1
ATOM 1356 C C . CYS A 1 171 ? -5.883 -10.358 3.646 1.00 97.44 171 CYS A C 1
ATOM 1358 O O . CYS A 1 171 ? -5.191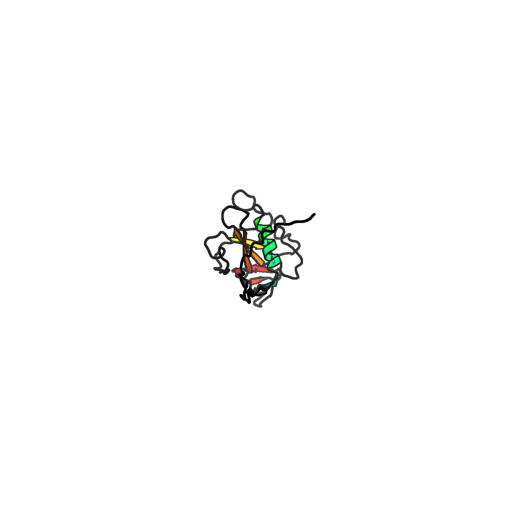 -10.969 2.827 1.00 97.44 171 CYS A O 1
ATOM 1360 N N . ASN A 1 172 ? -7.094 -10.764 4.041 1.00 92.50 172 ASN A N 1
ATOM 1361 C CA . ASN A 1 172 ? -7.709 -12.042 3.661 1.00 92.50 172 ASN A CA 1
ATOM 1362 C C . ASN A 1 172 ? -9.032 -11.835 2.938 1.00 92.50 172 ASN A C 1
ATOM 1364 O O . ASN A 1 172 ? -9.800 -10.948 3.374 1.00 92.50 172 ASN A O 1
#

pLDDT: mean 82.23, std 19.16, range [33.59, 98.44]

InterPro domains:
  IPR016191 Ribonuclease/ribotoxin [SSF53933] (30-172)